Protein AF-A0A2M7BMV0-F1 (afdb_monomer_lite)

Secondary structure (DSSP, 8-state):
-----SS-EEEEEETTT-EEEEEETTT--EEEEEEE-SSHHHHHHHHHHHHHHHT-EEEEE---

Foldseek 3Di:
DDDDDDQAFAWEAEQVFRWIFTAGPVPRDTPDGPDTDPHVVVSVVSRVVVCVVGVHHYDYDPDD

Sequence (64 aa):
MIIFMSMDNYILINRKTFEVKEICASDGEIHRIIKKCKSLDEAVDIASKEAKEGEVEYGIWFGV

Radius of gyration: 11.05 Å; chains: 1; bounding box: 23×22×29 Å

pLDDT: mean 76.19, std 14.84, range [33.72, 89.69]

Organism: NCBI:txid1974878

Structure (mmCIF, N/CA/C/O backbone):
data_AF-A0A2M7BMV0-F1
#
_entry.id   AF-A0A2M7BMV0-F1
#
loop_
_atom_site.group_PDB
_atom_site.id
_atom_site.type_symbol
_atom_site.label_atom_id
_atom_site.label_alt_id
_atom_site.label_comp_id
_atom_site.label_asym_id
_atom_site.label_entity_id
_atom_site.label_seq_id
_atom_site.pdbx_PDB_ins_code
_atom_site.Cartn_x
_atom_site.Cartn_y
_atom_site.Cartn_z
_atom_site.occupancy
_atom_site.B_iso_or_equiv
_atom_site.auth_seq_id
_atom_site.auth_comp_id
_atom_site.auth_asym_id
_atom_site.auth_atom_id
_atom_site.pdbx_PDB_model_num
ATOM 1 N N . MET A 1 1 ? -8.995 1.189 -18.149 1.00 36.75 1 MET A N 1
ATOM 2 C CA . MET A 1 1 ? -8.098 2.085 -17.394 1.00 36.75 1 MET A CA 1
ATOM 3 C C . MET A 1 1 ? -6.693 1.659 -17.757 1.00 36.75 1 MET A C 1
ATOM 5 O O . MET A 1 1 ? -6.386 0.490 -17.570 1.00 36.75 1 MET A O 1
ATOM 9 N N . ILE A 1 2 ? -5.950 2.524 -18.441 1.00 33.72 2 ILE A N 1
ATOM 10 C CA . ILE A 1 2 ? -4.636 2.207 -19.016 1.00 33.72 2 ILE A CA 1
ATOM 11 C C . ILE A 1 2 ? -3.593 2.750 -18.041 1.00 33.72 2 ILE A C 1
ATOM 13 O O . ILE A 1 2 ? -3.686 3.921 -17.685 1.00 33.72 2 ILE A O 1
ATOM 17 N N . ILE A 1 3 ? -2.657 1.909 -17.607 1.00 39.69 3 ILE A N 1
ATOM 18 C CA . ILE A 1 3 ? -1.496 2.303 -16.799 1.00 39.69 3 ILE A CA 1
ATOM 19 C C . ILE A 1 3 ? -0.264 2.065 -17.681 1.00 39.69 3 ILE A C 1
ATOM 21 O O . ILE A 1 3 ? -0.136 0.996 -18.284 1.00 39.69 3 ILE A O 1
ATOM 25 N N . PHE A 1 4 ? 0.558 3.101 -17.851 1.00 38.09 4 PHE A N 1
ATOM 26 C CA . PHE A 1 4 ? 1.790 3.078 -18.642 1.00 38.09 4 PHE A CA 1
ATOM 27 C C . PHE A 1 4 ? 2.893 2.418 -17.806 1.00 38.09 4 PHE A C 1
ATOM 29 O O . PHE A 1 4 ? 3.091 2.801 -16.666 1.00 38.09 4 PHE A O 1
ATOM 36 N N . MET A 1 5 ? 3.604 1.429 -18.354 1.00 46.41 5 MET A N 1
ATOM 37 C CA . MET A 1 5 ? 4.658 0.705 -17.633 1.00 46.41 5 MET A CA 1
ATOM 38 C C . MET A 1 5 ? 6.031 1.093 -18.175 1.00 46.41 5 MET A C 1
ATOM 40 O O . MET A 1 5 ? 6.315 0.822 -19.345 1.00 46.41 5 MET A O 1
ATOM 44 N N . SER A 1 6 ? 6.902 1.650 -17.333 1.00 44.41 6 SER A N 1
ATOM 45 C CA . SER A 1 6 ? 8.327 1.754 -17.635 1.00 44.41 6 SER A CA 1
ATOM 46 C C . SER A 1 6 ? 9.176 1.448 -16.393 1.00 44.41 6 SER A C 1
ATOM 48 O O . SER A 1 6 ? 9.837 2.318 -15.856 1.00 44.41 6 SER A O 1
ATOM 50 N N . MET A 1 7 ? 9.234 0.167 -16.003 1.00 56.09 7 MET A N 1
ATOM 51 C CA . MET A 1 7 ? 10.035 -0.379 -14.879 1.00 56.09 7 MET A CA 1
ATOM 52 C C . MET A 1 7 ? 9.595 0.010 -13.453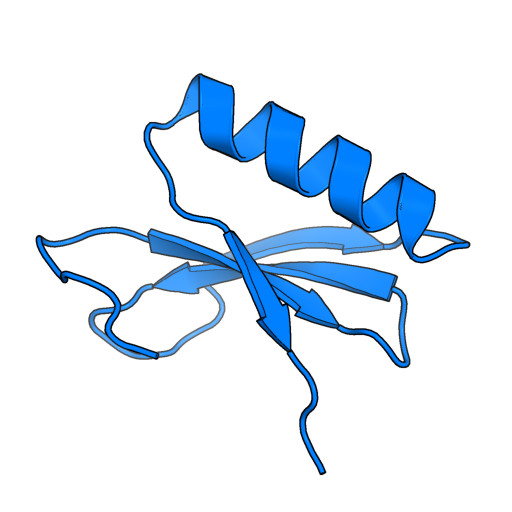 1.00 56.09 7 MET A C 1
ATOM 54 O O . MET A 1 7 ? 10.353 -0.180 -12.503 1.00 56.09 7 MET A O 1
ATOM 58 N N . ASP A 1 8 ? 8.364 0.480 -13.282 1.00 66.25 8 ASP A N 1
ATOM 59 C CA . ASP A 1 8 ? 7.914 1.106 -12.039 1.00 66.25 8 ASP A CA 1
ATOM 60 C C . ASP A 1 8 ? 7.305 0.101 -11.047 1.00 66.25 8 ASP A C 1
ATOM 62 O O . ASP A 1 8 ? 6.349 -0.616 -11.356 1.00 66.25 8 ASP A O 1
ATOM 66 N N . ASN A 1 9 ? 7.837 0.055 -9.821 1.00 75.25 9 ASN A N 1
ATOM 67 C CA . ASN A 1 9 ? 7.079 -0.486 -8.692 1.00 75.25 9 ASN A CA 1
ATOM 68 C C . ASN A 1 9 ? 5.788 0.335 -8.555 1.00 75.25 9 ASN A C 1
ATOM 70 O O . ASN A 1 9 ? 5.804 1.535 -8.811 1.00 75.25 9 ASN A O 1
ATOM 74 N N . TYR A 1 10 ? 4.682 -0.279 -8.134 1.00 80.38 10 TYR A N 1
ATOM 75 C CA . TYR A 1 10 ? 3.440 0.438 -7.840 1.00 80.38 10 TYR A CA 1
ATOM 76 C C . TYR A 1 10 ? 2.908 0.106 -6.451 1.00 80.38 10 TYR A C 1
ATOM 78 O O . TYR A 1 10 ? 3.038 -1.010 -5.945 1.00 80.38 10 TYR A O 1
ATOM 86 N N . ILE A 1 11 ? 2.269 1.088 -5.824 1.00 86.38 11 ILE A N 1
ATOM 87 C CA . ILE A 1 11 ? 1.686 0.938 -4.493 1.00 86.38 11 ILE A CA 1
ATOM 88 C C . ILE A 1 11 ? 0.211 0.545 -4.620 1.00 86.38 11 ILE A C 1
ATOM 90 O O . ILE A 1 11 ? -0.612 1.309 -5.118 1.00 86.38 11 ILE A O 1
ATOM 94 N N . LEU A 1 12 ? -0.161 -0.637 -4.129 1.00 87.19 12 LEU A N 1
ATOM 95 C CA . LEU A 1 12 ? -1.551 -1.071 -4.021 1.00 87.19 12 LEU A CA 1
ATOM 96 C C . LEU A 1 12 ? -2.103 -0.934 -2.609 1.00 87.19 12 LEU A C 1
ATOM 98 O O . LEU A 1 12 ? -1.499 -1.368 -1.628 1.00 87.19 12 LEU A O 1
ATOM 102 N N . ILE A 1 13 ? -3.331 -0.430 -2.538 1.00 88.25 13 ILE A N 1
ATOM 103 C CA . ILE A 1 13 ? -4.135 -0.388 -1.320 1.00 88.25 13 ILE A CA 1
ATOM 104 C C . ILE A 1 13 ? -5.181 -1.500 -1.369 1.00 88.25 13 ILE A C 1
ATOM 106 O O . ILE A 1 13 ? -6.045 -1.518 -2.248 1.00 88.25 13 ILE A O 1
ATOM 110 N N . ASN A 1 14 ? -5.162 -2.409 -0.399 1.00 84.94 14 ASN A N 1
ATOM 111 C CA . ASN A 1 14 ? -6.214 -3.403 -0.228 1.00 84.94 14 ASN A CA 1
ATOM 112 C C . ASN A 1 14 ? -7.428 -2.763 0.456 1.00 84.94 14 ASN A C 1
ATOM 114 O O . ASN A 1 14 ? -7.369 -2.390 1.624 1.00 84.94 14 ASN A O 1
ATOM 118 N N . ARG A 1 15 ? -8.563 -2.679 -0.242 1.00 79.88 15 ARG A N 1
ATOM 119 C CA . ARG A 1 15 ? -9.777 -2.052 0.305 1.00 79.88 15 ARG A CA 1
ATOM 120 C C . ARG A 1 15 ? -10.412 -2.818 1.474 1.00 79.88 15 ARG A C 1
ATOM 122 O O . ARG A 1 15 ? -11.078 -2.198 2.296 1.00 79.88 15 ARG A O 1
ATOM 129 N N . LYS A 1 16 ? -10.254 -4.145 1.536 1.00 83.69 16 LYS A N 1
ATOM 130 C CA . LYS A 1 16 ? -10.841 -4.990 2.594 1.00 83.69 16 LYS A CA 1
ATOM 131 C C . LYS A 1 16 ? -10.004 -4.939 3.876 1.00 83.69 16 LYS A C 1
ATOM 133 O O . LYS A 1 16 ? -10.564 -4.951 4.965 1.00 83.69 16 LYS A O 1
ATOM 138 N N . THR A 1 17 ? -8.676 -4.900 3.747 1.00 86.69 17 THR A N 1
ATOM 139 C CA . THR A 1 17 ? -7.744 -4.975 4.890 1.00 86.69 17 THR A CA 1
ATOM 140 C C . THR A 1 17 ? -7.041 -3.659 5.219 1.00 86.69 17 THR A C 1
ATOM 142 O O . THR A 1 17 ? -6.343 -3.597 6.231 1.00 86.69 17 THR A O 1
ATOM 145 N N . PHE A 1 18 ? -7.204 -2.635 4.377 1.00 87.62 18 PHE A N 1
ATOM 146 C CA . PHE A 1 18 ? -6.517 -1.339 4.439 1.00 87.62 18 PHE A CA 1
ATOM 147 C C . PHE A 1 18 ? -4.982 -1.453 4.453 1.00 87.62 18 PHE A C 1
ATOM 149 O O . PHE A 1 18 ? -4.278 -0.611 5.011 1.00 87.62 18 PHE A O 1
ATOM 156 N N . GLU A 1 19 ? -4.448 -2.520 3.859 1.00 88.19 19 GLU A N 1
ATOM 157 C CA . GLU A 1 19 ? -3.006 -2.724 3.717 1.00 88.19 19 GLU A CA 1
ATOM 158 C C . GLU A 1 19 ? -2.476 -2.008 2.481 1.00 88.19 19 GLU A C 1
ATOM 160 O O . GLU A 1 19 ? -3.029 -2.155 1.394 1.00 88.19 19 GLU A O 1
ATOM 165 N N . VAL A 1 20 ? -1.375 -1.285 2.656 1.00 88.81 20 VAL A N 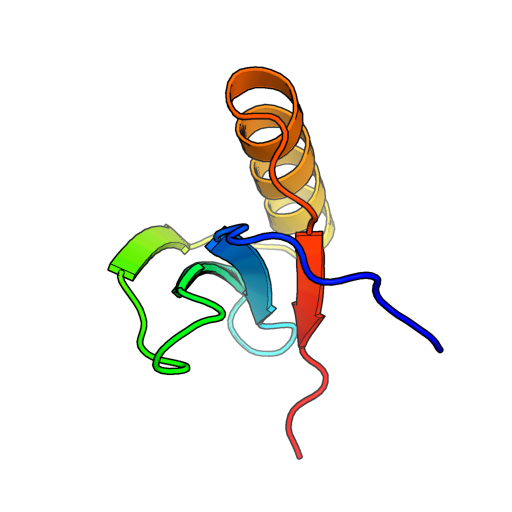1
ATOM 166 C CA . VAL A 1 20 ? -0.624 -0.604 1.603 1.00 88.81 20 VAL A CA 1
ATOM 167 C C . VAL A 1 20 ? 0.618 -1.437 1.298 1.00 88.81 20 VAL A C 1
ATOM 169 O O . VAL A 1 20 ? 1.416 -1.721 2.199 1.00 88.81 20 VAL A O 1
ATOM 172 N N . LYS A 1 21 ? 0.763 -1.872 0.047 1.00 88.06 21 LYS A N 1
ATOM 173 C CA . LYS A 1 21 ? 1.835 -2.764 -0.411 1.00 88.06 21 LYS A CA 1
ATOM 174 C C . LYS A 1 21 ? 2.484 -2.194 -1.655 1.00 88.06 21 LYS A C 1
ATOM 176 O O . LYS A 1 21 ? 1.783 -1.718 -2.533 1.00 88.06 21 LYS A O 1
ATOM 181 N N . GLU A 1 22 ? 3.795 -2.290 -1.733 1.00 86.19 22 GLU A N 1
ATOM 182 C CA . GLU A 1 22 ? 4.559 -2.025 -2.941 1.00 86.19 22 GLU A CA 1
ATOM 183 C C . GLU A 1 22 ?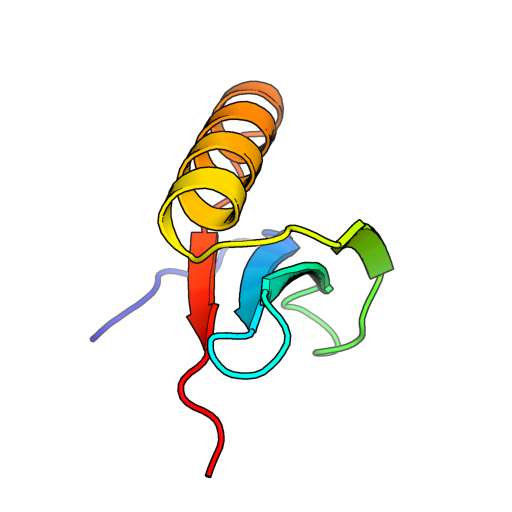 4.735 -3.340 -3.697 1.00 86.19 22 GLU A C 1
ATOM 185 O O . GLU A 1 22 ? 5.171 -4.346 -3.123 1.00 86.19 22 GLU A O 1
ATOM 190 N N . ILE A 1 23 ? 4.345 -3.334 -4.965 1.00 84.00 23 ILE A N 1
ATOM 191 C CA . ILE A 1 23 ? 4.405 -4.481 -5.861 1.00 84.00 23 ILE A CA 1
ATOM 192 C C . ILE A 1 23 ? 5.337 -4.125 -7.008 1.00 84.00 23 ILE A C 1
ATOM 194 O O . ILE A 1 23 ? 5.243 -3.038 -7.578 1.00 84.00 23 ILE A O 1
ATOM 198 N N . CYS A 1 24 ? 6.232 -5.044 -7.342 1.00 81.06 24 CYS A N 1
ATOM 199 C CA . CYS A 1 24 ? 7.072 -4.906 -8.517 1.00 81.06 24 CYS A CA 1
ATOM 200 C C . CYS A 1 24 ? 6.239 -5.242 -9.759 1.00 81.06 24 CYS A C 1
ATOM 202 O O . CYS A 1 24 ? 5.662 -6.324 -9.864 1.00 81.06 24 CYS A O 1
ATOM 204 N N . ALA A 1 25 ? 6.157 -4.323 -10.722 1.00 72.44 25 ALA A N 1
ATOM 205 C CA . ALA A 1 25 ? 5.386 -4.564 -11.943 1.00 72.44 25 ALA A CA 1
ATOM 206 C C . ALA A 1 25 ? 5.990 -5.653 -12.840 1.00 72.44 25 ALA A C 1
ATOM 208 O O . ALA A 1 25 ? 5.289 -6.213 -13.681 1.00 72.44 25 ALA A O 1
ATOM 209 N N . SER A 1 26 ? 7.284 -5.943 -12.670 1.00 75.12 26 SER A N 1
ATOM 210 C CA . SER A 1 26 ? 8.015 -6.886 -13.520 1.00 75.12 26 SER A CA 1
ATOM 211 C C . SER A 1 26 ? 7.690 -8.346 -13.201 1.00 75.12 26 SER A C 1
ATOM 213 O O . SER A 1 26 ? 7.654 -9.169 -14.113 1.00 75.12 26 SER A O 1
ATOM 215 N N . ASP A 1 27 ? 7.458 -8.672 -11.928 1.00 79.88 27 ASP A N 1
ATOM 216 C CA . ASP A 1 27 ? 7.170 -10.036 -11.460 1.00 79.88 27 ASP A CA 1
ATOM 217 C C . ASP A 1 27 ? 5.786 -10.177 -10.800 1.00 79.88 27 ASP A C 1
ATOM 219 O O . ASP A 1 27 ? 5.294 -11.294 -10.649 1.00 79.88 27 ASP A O 1
ATOM 223 N N . GLY A 1 28 ? 5.119 -9.066 -10.471 1.00 72.94 28 GLY A N 1
ATOM 224 C CA . GLY A 1 28 ? 3.825 -9.056 -9.790 1.00 72.94 28 GLY A CA 1
ATOM 225 C C . GLY A 1 28 ? 3.909 -9.429 -8.309 1.00 72.94 28 GLY A C 1
ATOM 226 O O . GLY A 1 28 ? 2.872 -9.637 -7.674 1.00 72.94 28 GLY A O 1
ATOM 227 N N . GLU A 1 29 ? 5.117 -9.513 -7.752 1.00 80.69 29 GLU A N 1
ATOM 228 C CA . GLU A 1 29 ? 5.363 -9.923 -6.377 1.00 80.69 29 GLU A CA 1
ATOM 229 C C . GLU A 1 29 ? 5.349 -8.731 -5.418 1.00 80.69 29 GLU A C 1
ATOM 231 O O . GLU A 1 29 ? 5.648 -7.581 -5.758 1.00 80.69 29 GLU A O 1
ATOM 236 N N . ILE A 1 30 ? 5.002 -9.015 -4.162 1.00 82.50 30 ILE A N 1
ATOM 237 C CA . ILE A 1 30 ? 5.025 -8.007 -3.103 1.00 82.50 30 ILE A CA 1
ATOM 238 C C . ILE A 1 30 ? 6.481 -7.783 -2.697 1.00 82.50 30 ILE A C 1
ATOM 240 O O . ILE A 1 30 ? 7.058 -8.577 -1.957 1.00 82.50 30 ILE A O 1
ATOM 244 N N . HIS A 1 31 ? 7.049 -6.659 -3.119 1.00 80.69 31 HIS A N 1
ATOM 245 C CA . HIS A 1 31 ? 8.378 -6.232 -2.693 1.00 80.69 31 HIS A CA 1
ATOM 246 C C . HIS A 1 31 ? 8.387 -5.767 -1.239 1.00 80.69 31 HIS A C 1
ATOM 248 O O . HIS A 1 31 ? 9.313 -6.073 -0.484 1.00 80.69 31 HIS A O 1
ATOM 254 N N . ARG A 1 32 ? 7.352 -5.028 -0.821 1.00 82.88 32 ARG A N 1
ATOM 255 C CA . ARG A 1 32 ? 7.305 -4.454 0.525 1.00 82.88 32 ARG A CA 1
ATOM 256 C C . ARG A 1 32 ? 5.884 -4.263 1.026 1.00 82.88 32 ARG A C 1
ATOM 258 O O . ARG A 1 32 ? 5.007 -3.774 0.322 1.00 82.88 32 ARG A O 1
ATOM 265 N N . ILE A 1 33 ? 5.665 -4.574 2.300 1.00 86.00 33 ILE A N 1
ATOM 266 C CA . ILE A 1 33 ? 4.479 -4.108 3.026 1.00 86.00 33 ILE A CA 1
ATOM 267 C C . ILE A 1 33 ? 4.840 -2.764 3.653 1.00 86.00 33 ILE A C 1
ATOM 269 O O . ILE A 1 33 ? 5.692 -2.706 4.538 1.00 86.00 33 ILE A O 1
ATOM 273 N N . ILE A 1 34 ? 4.208 -1.690 3.181 1.00 84.50 34 ILE A N 1
ATOM 274 C CA . ILE A 1 34 ? 4.476 -0.330 3.658 1.00 84.50 34 ILE A CA 1
ATOM 275 C C . ILE A 1 34 ? 3.826 -0.153 5.027 1.00 84.50 34 ILE A C 1
ATOM 277 O O . ILE A 1 34 ? 4.498 0.126 6.021 1.00 84.50 34 ILE A O 1
ATOM 281 N N . LYS A 1 35 ? 2.501 -0.335 5.094 1.00 88.38 35 LYS A N 1
ATOM 282 C CA . LYS A 1 35 ? 1.737 -0.121 6.324 1.00 88.38 35 LYS A CA 1
ATOM 283 C C . LYS A 1 35 ? 0.375 -0.801 6.282 1.00 88.38 35 LYS A C 1
ATOM 285 O O . LYS A 1 35 ? -0.217 -0.988 5.222 1.00 88.38 35 LYS A O 1
ATOM 290 N N . LYS A 1 36 ? -0.145 -1.129 7.464 1.00 86.69 36 LYS A N 1
ATOM 291 C CA . LYS A 1 36 ? -1.536 -1.542 7.663 1.00 86.69 36 LYS A CA 1
ATOM 292 C C . LYS A 1 36 ? -2.295 -0.428 8.366 1.00 86.69 36 LYS A C 1
ATOM 294 O O . LYS A 1 36 ? -1.880 0.010 9.439 1.00 86.69 36 LYS A O 1
ATOM 299 N N . CYS A 1 37 ? -3.375 0.023 7.748 1.00 89.69 37 CYS A N 1
ATOM 300 C CA . CYS A 1 37 ? -4.125 1.194 8.186 1.00 89.69 37 CYS A CA 1
ATOM 301 C C . CYS A 1 37 ? -5.438 0.781 8.855 1.00 89.69 37 CY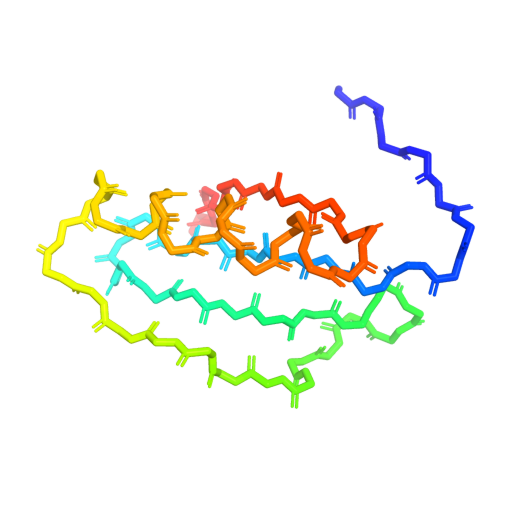S A C 1
ATOM 303 O O . CYS A 1 37 ? -5.838 -0.385 8.810 1.00 89.69 37 CYS A O 1
ATOM 305 N N . LYS A 1 38 ? -6.113 1.735 9.499 1.00 87.94 38 LYS A N 1
ATOM 306 C CA . LYS A 1 38 ? -7.429 1.505 10.118 1.00 87.94 38 LYS A CA 1
ATOM 307 C C . LYS A 1 38 ? -8.588 1.917 9.213 1.00 87.94 38 LYS A C 1
ATOM 309 O O . LYS A 1 38 ? -9.718 1.500 9.457 1.00 87.94 38 LYS A O 1
ATOM 314 N N . SER A 1 39 ? -8.318 2.723 8.189 1.00 89.38 39 SER A N 1
ATOM 315 C CA . SER A 1 39 ? -9.302 3.192 7.216 1.00 89.38 39 SER A CA 1
ATOM 316 C C . SER A 1 39 ? -8.701 3.306 5.815 1.00 89.38 39 SER A C 1
ATOM 318 O O . SER A 1 39 ? -7.481 3.307 5.634 1.00 89.38 39 SER A O 1
ATOM 320 N N . LEU A 1 40 ? -9.580 3.416 4.815 1.00 85.69 40 LEU A N 1
ATOM 321 C CA . LEU A 1 40 ? -9.180 3.630 3.428 1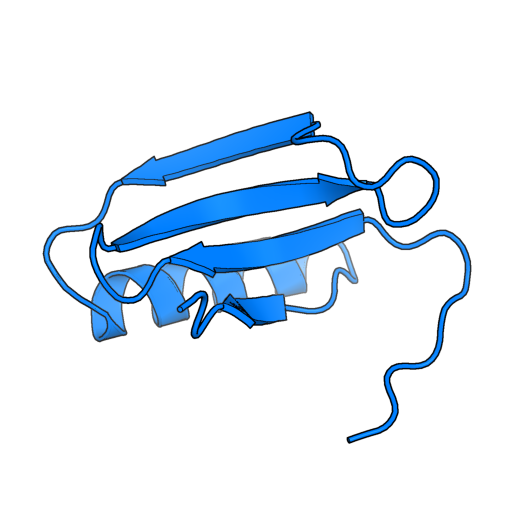.00 85.69 40 LEU A CA 1
ATOM 322 C C . LEU A 1 40 ? -8.550 5.016 3.225 1.00 85.69 40 LEU A C 1
ATOM 324 O O . LEU A 1 40 ? -7.547 5.106 2.530 1.00 85.69 40 LEU A O 1
ATOM 328 N N . ASP A 1 41 ? -9.089 6.064 3.856 1.00 88.75 41 ASP A N 1
ATOM 329 C CA . ASP A 1 41 ? -8.533 7.422 3.762 1.00 88.75 41 ASP A CA 1
ATOM 330 C C . ASP A 1 41 ? -7.091 7.489 4.278 1.00 88.75 41 ASP A C 1
ATOM 332 O O . ASP A 1 41 ? -6.228 8.084 3.639 1.00 88.75 41 ASP A O 1
ATOM 336 N N . GLU A 1 42 ? -6.805 6.814 5.397 1.00 89.44 42 GLU A N 1
ATOM 337 C CA . GLU A 1 42 ? -5.447 6.724 5.944 1.00 89.44 42 GLU A CA 1
ATOM 338 C C . GLU A 1 42 ? -4.510 5.985 4.975 1.00 89.44 42 GLU A C 1
ATOM 340 O O . GLU A 1 42 ? -3.380 6.414 4.744 1.00 89.44 42 GLU A O 1
ATOM 345 N N . ALA A 1 43 ? -4.992 4.903 4.360 1.00 88.19 43 ALA A N 1
ATOM 346 C CA . ALA A 1 43 ? -4.219 4.143 3.387 1.00 88.19 43 ALA A CA 1
ATOM 347 C C . ALA A 1 43 ? -3.920 4.944 2.107 1.00 88.19 43 ALA A C 1
ATOM 349 O O . ALA A 1 43 ? -2.819 4.835 1.567 1.00 88.19 43 ALA A O 1
ATOM 350 N N . VAL A 1 44 ? -4.868 5.766 1.642 1.00 86.31 44 VAL A N 1
ATOM 351 C CA . VAL A 1 44 ? -4.687 6.660 0.485 1.00 86.31 44 VAL A CA 1
ATOM 352 C C . VAL A 1 44 ? -3.685 7.770 0.798 1.00 86.31 44 VAL A C 1
ATOM 354 O O . VAL A 1 44 ? -2.812 8.037 -0.025 1.00 86.31 44 VAL A O 1
ATOM 357 N N . ASP A 1 45 ? -3.756 8.378 1.986 1.00 89.38 45 ASP A N 1
ATOM 358 C CA . ASP A 1 45 ? -2.795 9.405 2.410 1.00 89.38 45 ASP A CA 1
ATOM 359 C C . ASP A 1 45 ? -1.362 8.851 2.479 1.00 89.38 45 ASP A C 1
ATOM 361 O O . ASP A 1 45 ? -0.431 9.478 1.974 1.00 89.38 45 ASP A O 1
ATOM 365 N N . ILE A 1 46 ? -1.185 7.643 3.030 1.00 87.62 46 ILE A N 1
ATOM 366 C CA . ILE A 1 46 ? 0.121 6.966 3.084 1.00 87.62 46 ILE A CA 1
ATOM 367 C C . ILE A 1 46 ? 0.629 6.642 1.678 1.00 87.62 46 ILE A C 1
ATOM 369 O O . ILE A 1 46 ? 1.754 7.006 1.347 1.00 87.62 46 ILE A O 1
ATOM 373 N N . ALA A 1 47 ? -0.194 6.008 0.838 1.00 85.69 47 ALA A N 1
ATOM 374 C CA . ALA A 1 47 ? 0.205 5.661 -0.524 1.00 85.69 47 ALA A CA 1
ATOM 375 C C . ALA A 1 47 ? 0.588 6.905 -1.340 1.00 85.69 47 ALA A C 1
ATOM 377 O O . ALA A 1 47 ? 1.596 6.895 -2.038 1.00 85.69 47 ALA A O 1
ATOM 378 N N . SER A 1 48 ? -0.166 8.002 -1.204 1.00 84.19 48 SER A N 1
ATOM 379 C CA . SER A 1 48 ? 0.133 9.253 -1.901 1.00 84.19 48 SER A CA 1
ATOM 380 C C . SER A 1 48 ? 1.412 9.934 -1.408 1.00 84.19 48 SER A C 1
ATOM 382 O O . SER A 1 48 ? 2.008 10.686 -2.181 1.00 84.19 48 SER A O 1
ATOM 384 N N . LYS A 1 49 ? 1.803 9.756 -0.142 1.00 85.38 49 LYS A N 1
ATOM 385 C CA . LYS A 1 49 ? 3.056 10.306 0.397 1.00 85.38 49 LYS A CA 1
ATOM 386 C C . LYS A 1 49 ? 4.259 9.537 -0.129 1.00 85.38 49 LYS A C 1
ATOM 388 O O . LYS A 1 49 ? 5.148 10.156 -0.697 1.00 85.38 49 LYS A O 1
ATOM 393 N N . GLU A 1 50 ? 4.215 8.213 -0.037 1.00 82.94 50 GLU A N 1
ATOM 394 C CA . GLU A 1 50 ? 5.279 7.329 -0.531 1.00 82.94 50 GLU A CA 1
ATOM 395 C C . GLU A 1 50 ? 5.470 7.479 -2.052 1.00 82.94 50 GLU A C 1
ATOM 397 O O . GLU A 1 50 ? 6.591 7.612 -2.534 1.00 82.94 50 GLU A O 1
ATOM 402 N N . ALA A 1 51 ? 4.372 7.577 -2.813 1.00 76.62 51 ALA A N 1
ATOM 403 C CA . ALA A 1 51 ? 4.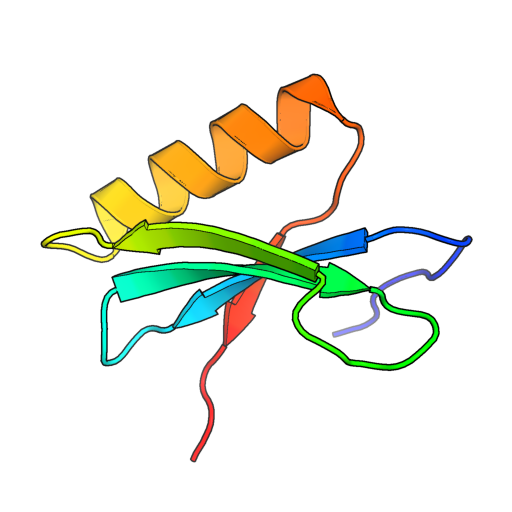404 7.820 -4.257 1.00 76.62 51 ALA A CA 1
ATOM 404 C C . ALA A 1 51 ? 5.165 9.102 -4.644 1.00 76.62 51 ALA A C 1
ATOM 406 O O . ALA A 1 51 ? 5.918 9.116 -5.616 1.00 76.62 51 ALA A O 1
ATOM 407 N N . LYS A 1 52 ? 4.996 10.186 -3.870 1.00 72.31 52 LYS A N 1
ATOM 408 C CA . LYS A 1 52 ? 5.687 11.465 -4.110 1.00 72.31 52 LYS A CA 1
ATOM 409 C C . LYS A 1 52 ? 7.186 11.398 -3.835 1.00 72.31 52 LYS A C 1
ATOM 411 O O . LYS A 1 52 ? 7.917 12.208 -4.395 1.00 72.31 52 LYS A O 1
ATOM 416 N N . GLU A 1 53 ? 7.630 10.491 -2.970 1.00 71.69 53 GLU A N 1
ATOM 417 C CA . GLU A 1 53 ? 9.049 10.339 -2.635 1.00 71.69 53 GLU A CA 1
ATOM 418 C C . GLU A 1 53 ? 9.814 9.504 -3.673 1.00 71.69 53 GLU A C 1
ATOM 420 O O . GLU A 1 53 ? 11.027 9.667 -3.784 1.00 71.69 53 GLU A O 1
ATOM 425 N N . GLY A 1 54 ? 9.127 8.654 -4.449 1.00 62.62 54 GLY A N 1
ATOM 426 C CA . GLY A 1 54 ? 9.765 7.667 -5.330 1.00 62.62 54 GLY A CA 1
ATOM 427 C C . GLY A 1 54 ? 9.379 7.684 -6.813 1.00 62.62 54 GLY A C 1
ATOM 428 O O . GLY A 1 54 ? 9.803 6.777 -7.514 1.00 62.62 54 GLY A O 1
ATOM 429 N N . GLU A 1 55 ? 8.578 8.646 -7.293 1.00 66.50 55 GLU A N 1
ATOM 430 C CA . GLU A 1 55 ? 7.976 8.619 -8.651 1.00 66.50 55 GLU A CA 1
ATOM 431 C C . GLU A 1 55 ? 7.141 7.350 -8.927 1.00 66.50 55 GLU A C 1
ATOM 433 O O . GLU A 1 55 ? 7.001 6.900 -10.058 1.00 66.50 55 GLU A O 1
ATOM 438 N N . VAL A 1 56 ? 6.549 6.772 -7.883 1.00 68.69 56 VAL A N 1
ATOM 439 C CA . VAL A 1 56 ? 5.811 5.506 -7.958 1.00 68.69 56 VAL A CA 1
ATOM 440 C C . VAL A 1 56 ? 4.312 5.759 -8.163 1.00 68.69 56 VAL A C 1
ATOM 442 O O . VAL A 1 56 ? 3.703 6.550 -7.441 1.00 68.69 56 VAL A O 1
ATOM 445 N N . GLU A 1 57 ? 3.674 5.063 -9.107 1.00 71.88 57 GLU A N 1
ATOM 446 C CA . GLU A 1 57 ? 2.212 5.096 -9.263 1.00 71.88 57 GLU A CA 1
ATOM 447 C C . GLU A 1 57 ? 1.497 4.313 -8.142 1.00 71.88 57 GLU A C 1
ATOM 449 O O . GLU A 1 57 ? 2.020 3.335 -7.603 1.00 71.88 57 GLU A O 1
ATOM 454 N N . TYR A 1 58 ? 0.269 4.710 -7.779 1.00 76.25 58 TYR A N 1
ATOM 455 C CA . TYR A 1 58 ? -0.530 3.991 -6.778 1.00 76.25 58 TYR A CA 1
ATOM 456 C C . TYR A 1 58 ? -1.978 3.750 -7.214 1.00 76.25 58 TYR A C 1
ATOM 458 O O . TYR A 1 58 ? -2.570 4.525 -7.965 1.00 76.25 58 TYR A O 1
ATOM 466 N N . GLY A 1 59 ? -2.569 2.662 -6.714 1.00 79.00 59 GLY A N 1
ATOM 467 C CA . GLY A 1 59 ? -3.919 2.230 -7.064 1.00 79.00 59 GLY A CA 1
ATOM 468 C C . GLY A 1 59 ? -4.634 1.484 -5.939 1.00 79.00 59 GLY A C 1
ATOM 469 O O . GLY A 1 59 ? -4.028 0.932 -5.023 1.00 79.00 59 GLY A O 1
ATOM 470 N N . ILE A 1 60 ? -5.964 1.455 -6.000 1.00 76.25 60 ILE A N 1
ATOM 471 C CA . ILE A 1 60 ? -6.782 0.680 -5.061 1.00 76.25 60 ILE A CA 1
ATOM 472 C C . ILE A 1 60 ? -7.075 -0.677 -5.692 1.00 76.25 60 ILE A C 1
ATOM 474 O O . ILE A 1 60 ? -7.641 -0.762 -6.783 1.00 76.25 60 ILE A O 1
ATOM 478 N N . TRP A 1 61 ? -6.724 -1.749 -4.988 1.00 76.25 61 TRP A N 1
ATOM 479 C CA . TRP A 1 61 ? -7.040 -3.102 -5.412 1.00 76.25 61 TRP A CA 1
ATOM 480 C C . TRP A 1 61 ? -8.442 -3.499 -4.945 1.00 76.25 61 TRP A C 1
ATOM 482 O O . TRP A 1 61 ? -8.736 -3.565 -3.747 1.00 76.25 61 TRP A O 1
ATOM 492 N N . PHE A 1 62 ? -9.303 -3.802 -5.916 1.00 63.53 62 PHE A N 1
ATOM 493 C CA . PHE A 1 62 ? -10.685 -4.244 -5.709 1.00 63.53 62 PHE A CA 1
ATOM 494 C C . PHE A 1 62 ? -10.850 -5.773 -5.727 1.00 63.53 62 PHE A C 1
ATOM 496 O O . PHE A 1 62 ? -11.969 -6.236 -5.920 1.00 63.53 62 PHE A O 1
ATOM 503 N N . GLY A 1 63 ? -9.761 -6.539 -5.556 1.00 55.75 63 GLY A N 1
ATOM 504 C CA . GLY A 1 63 ? -9.716 -7.999 -5.719 1.00 55.75 63 GLY A CA 1
ATOM 505 C C . GLY A 1 63 ? -10.964 -8.726 -5.207 1.00 55.75 63 GLY A C 1
ATOM 506 O O . GLY A 1 63 ? -11.364 -8.544 -4.048 1.00 55.75 63 GLY A O 1
ATOM 507 N N . VAL A 1 64 ? -11.569 -9.506 -6.112 1.00 47.34 64 VAL A N 1
ATOM 508 C CA . VAL A 1 64 ? -12.759 -10.339 -5.877 1.00 47.34 64 VAL A CA 1
ATOM 509 C C . VAL A 1 64 ? -12.450 -11.370 -4.802 1.00 47.34 64 VAL A C 1
ATOM 511 O O . VAL A 1 64 ? -11.483 -12.132 -5.002 1.00 47.34 64 VAL A O 1
#